Protein AF-A0A1C2EKE1-F1 (afdb_monomer_lite)

Secondary structure (DSSP, 8-state):
--HHHHHHHHHHHHHHHHHHHTSTTTT-TTTHHHHHHHHHHHHHHH--

Sequence (48 aa):
MSRKIILIKQELLLLVYELKRSGMLEENEKIRPILEKLEKILLLYLSP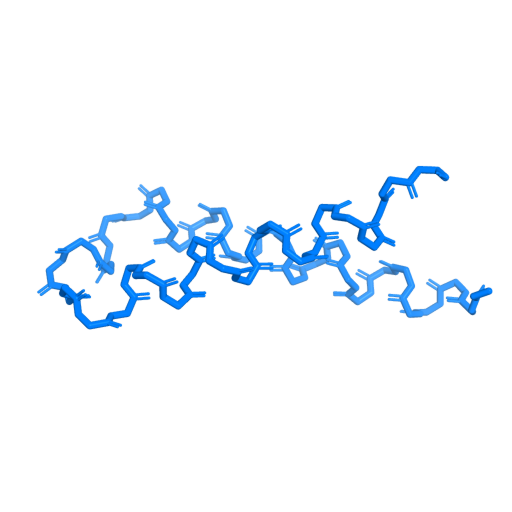

InterPro domains:
  IPR020962 Bacteriophage phiX174, GpK [PF12283] (1-48)

Foldseek 3Di:
DDPVVLVVLVVVLVVLVVCVVVCVCVVPPPCVVVSVVSNVVSCVVNPD

Organism: NCBI:txid158627

Radius of gyration: 11.76 Å; chains: 1; bounding box: 29×19×27 Å

pLDDT: mean 87.83, std 6.95, range [68.62, 95.56]

Structure (mmCIF, N/CA/C/O backbone):
data_AF-A0A1C2EKE1-F1
#
_entry.id   AF-A0A1C2EKE1-F1
#
loop_
_atom_site.group_PDB
_atom_site.id
_atom_site.type_symbol
_atom_site.label_atom_id
_atom_site.label_alt_id
_atom_site.label_comp_id
_atom_site.label_asym_id
_atom_site.label_entity_id
_atom_site.label_seq_id
_atom_site.pdbx_PDB_ins_code
_atom_site.Cartn_x
_atom_site.Cartn_y
_atom_site.Cartn_z
_atom_site.occupancy
_atom_site.B_iso_or_equiv
_atom_site.auth_seq_id
_atom_site.auth_comp_id
_atom_site.auth_asym_id
_atom_site.auth_atom_id
_atom_site.pdbx_PDB_model_num
ATOM 1 N N . MET A 1 1 ? 11.404 -5.250 -16.432 1.00 68.62 1 MET A N 1
ATOM 2 C CA . MET A 1 1 ? 10.323 -4.262 -16.202 1.00 68.62 1 MET A CA 1
ATOM 3 C C . MET A 1 1 ? 10.596 -3.016 -17.028 1.00 68.62 1 MET A C 1
ATOM 5 O O . MET A 1 1 ? 11.726 -2.550 -17.026 1.00 68.62 1 MET A O 1
ATOM 9 N N . SER A 1 2 ? 9.604 -2.485 -17.746 1.00 85.38 2 SER A N 1
ATOM 10 C CA . SER A 1 2 ? 9.770 -1.214 -18.470 1.00 85.38 2 SER A CA 1
ATOM 11 C C . SER A 1 2 ? 9.879 -0.051 -17.475 1.00 85.38 2 SER A C 1
ATOM 13 O O . SER A 1 2 ? 9.120 -0.022 -16.506 1.00 85.38 2 SER A O 1
ATOM 15 N N . ARG A 1 3 ? 10.778 0.921 -17.711 1.00 88.56 3 ARG A N 1
ATOM 16 C CA . ARG A 1 3 ? 10.953 2.126 -16.863 1.00 88.56 3 ARG A CA 1
ATOM 17 C C . ARG A 1 3 ? 9.625 2.819 -16.548 1.00 88.56 3 ARG A C 1
ATOM 19 O O . ARG A 1 3 ? 9.400 3.231 -15.419 1.00 88.56 3 ARG A O 1
ATOM 26 N N . LYS A 1 4 ? 8.720 2.869 -17.529 1.00 91.06 4 LYS A N 1
ATOM 27 C CA . LYS A 1 4 ? 7.384 3.460 -17.382 1.00 91.06 4 LYS A CA 1
ATOM 28 C C . LYS A 1 4 ? 6.546 2.759 -16.304 1.00 91.06 4 LYS A C 1
ATOM 30 O O . LYS A 1 4 ? 5.837 3.420 -15.562 1.00 91.06 4 LYS A O 1
ATOM 35 N N . ILE A 1 5 ? 6.657 1.435 -16.184 1.00 89.56 5 ILE A N 1
ATOM 36 C CA . ILE A 1 5 ? 5.912 0.649 -15.188 1.00 89.56 5 ILE A CA 1
ATOM 37 C C . ILE A 1 5 ? 6.475 0.883 -13.780 1.00 89.56 5 ILE A C 1
ATOM 39 O O . ILE A 1 5 ? 5.709 0.937 -12.825 1.00 89.56 5 ILE A O 1
ATOM 43 N N . ILE A 1 6 ? 7.794 1.048 -13.648 1.00 90.88 6 ILE A N 1
ATOM 44 C CA . ILE A 1 6 ? 8.437 1.344 -12.357 1.00 90.88 6 ILE A CA 1
ATOM 45 C C . ILE A 1 6 ? 7.978 2.710 -11.837 1.00 90.88 6 ILE A C 1
ATOM 47 O O . ILE A 1 6 ? 7.561 2.804 -10.687 1.00 90.88 6 ILE A O 1
ATOM 51 N N . LEU A 1 7 ? 7.970 3.731 -12.699 1.00 93.06 7 LEU A N 1
ATOM 52 C CA . LEU A 1 7 ? 7.512 5.078 -12.341 1.00 93.06 7 LEU A CA 1
ATOM 53 C C . LEU A 1 7 ? 6.045 5.086 -11.895 1.00 93.06 7 LEU A C 1
ATOM 55 O O . LEU A 1 7 ? 5.738 5.612 -10.831 1.00 93.06 7 LEU A O 1
ATOM 59 N N . ILE A 1 8 ? 5.161 4.410 -12.639 1.00 93.50 8 ILE A N 1
ATOM 60 C CA . ILE A 1 8 ? 3.742 4.282 -12.268 1.00 93.50 8 ILE A CA 1
ATOM 61 C C . ILE A 1 8 ? 3.589 3.616 -10.893 1.00 93.50 8 ILE A C 1
ATOM 63 O O . ILE A 1 8 ? 2.779 4.052 -10.081 1.00 93.50 8 ILE A O 1
ATOM 67 N N . LYS A 1 9 ? 4.370 2.566 -10.602 1.00 91.69 9 LYS A N 1
ATOM 68 C CA . LYS A 1 9 ? 4.322 1.882 -9.300 1.00 91.69 9 LYS A CA 1
ATOM 69 C C . LYS A 1 9 ? 4.807 2.769 -8.149 1.00 91.69 9 LYS A C 1
ATOM 71 O O . LYS A 1 9 ? 4.224 2.707 -7.070 1.00 91.69 9 LYS A O 1
ATOM 76 N N . GLN A 1 10 ? 5.847 3.573 -8.366 1.00 92.38 10 GLN A N 1
ATOM 77 C CA . GLN A 1 10 ? 6.358 4.519 -7.367 1.00 92.38 10 GLN A CA 1
ATOM 78 C C . GLN A 1 10 ? 5.353 5.639 -7.081 1.00 92.38 10 GLN A C 1
ATOM 80 O O . GLN A 1 10 ? 5.114 5.961 -5.921 1.00 92.38 10 GLN A O 1
ATOM 85 N N . GLU A 1 11 ? 4.723 6.183 -8.121 1.00 95.56 11 GLU A N 1
ATOM 86 C CA . GLU A 1 11 ? 3.695 7.220 -7.995 1.00 95.56 11 GLU A CA 1
ATOM 87 C C . GLU A 1 11 ? 2.454 6.695 -7.251 1.00 95.56 11 GLU A C 1
ATOM 89 O O . GLU A 1 11 ? 1.951 7.341 -6.335 1.00 95.56 11 GLU A O 1
ATOM 94 N N . LEU A 1 12 ? 2.030 5.460 -7.544 1.00 94.44 12 LEU A N 1
ATOM 95 C CA . LEU A 1 12 ? 0.979 4.767 -6.790 1.00 94.44 12 LEU A CA 1
ATOM 96 C C . LEU A 1 12 ? 1.334 4.570 -5.311 1.00 94.44 12 LEU A C 1
ATOM 98 O O . LEU A 1 12 ? 0.471 4.740 -4.452 1.00 94.44 12 LEU A O 1
ATOM 102 N N . LEU A 1 13 ? 2.584 4.213 -4.999 1.00 94.06 13 LEU A N 1
ATOM 103 C CA . LEU A 1 13 ? 3.026 4.046 -3.612 1.00 94.06 13 LEU A CA 1
ATOM 104 C C . LEU A 1 13 ? 2.993 5.380 -2.855 1.00 94.06 13 LEU A C 1
ATOM 106 O O . LEU A 1 13 ? 2.547 5.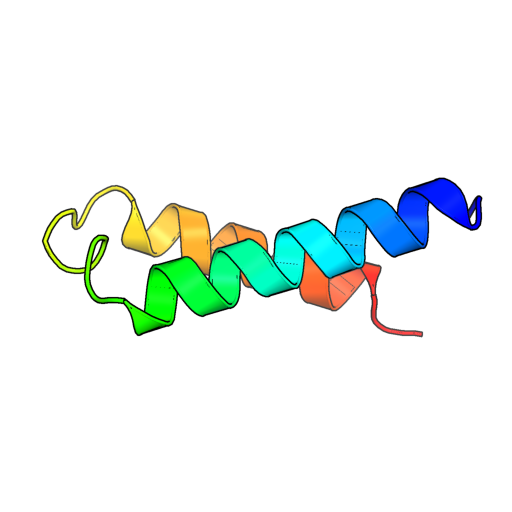417 -1.708 1.00 94.06 13 LEU A O 1
ATOM 110 N N . LEU A 1 14 ? 3.417 6.467 -3.505 1.00 94.81 14 LEU A N 1
ATOM 111 C CA . LEU A 1 14 ? 3.378 7.809 -2.928 1.00 94.81 14 LEU A CA 1
ATOM 112 C C . LEU A 1 14 ? 1.938 8.240 -2.620 1.00 94.81 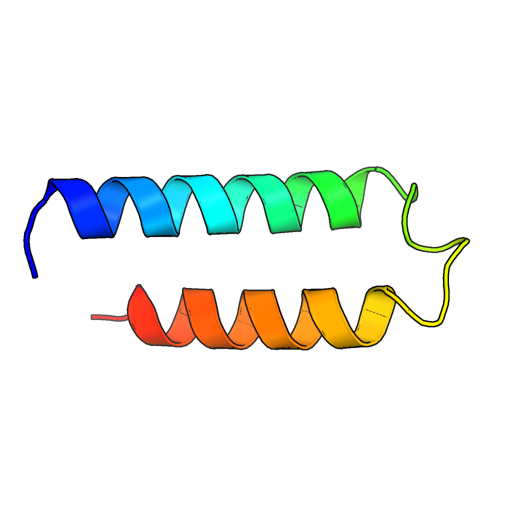14 LEU A C 1
ATOM 114 O O . LEU A 1 14 ? 1.663 8.676 -1.505 1.00 94.81 14 LEU A O 1
ATOM 118 N N . LEU A 1 15 ? 1.006 8.023 -3.553 1.00 93.25 15 LEU A N 1
ATOM 119 C CA . LEU A 1 15 ? -0.413 8.328 -3.347 1.00 93.25 15 LEU A CA 1
ATOM 120 C C . LEU A 1 15 ? -1.007 7.548 -2.170 1.00 93.25 15 LEU A C 1
ATOM 122 O O . LEU A 1 15 ? -1.726 8.114 -1.350 1.00 93.25 15 LEU A O 1
ATOM 126 N N . VAL A 1 16 ? -0.695 6.253 -2.046 1.00 91.81 16 VAL A N 1
ATOM 127 C CA . VAL A 1 16 ? -1.150 5.441 -0.905 1.00 91.81 16 VAL A CA 1
ATOM 128 C C . VAL A 1 16 ? -0.606 5.994 0.412 1.00 91.81 16 VAL A C 1
ATOM 130 O O . VAL A 1 16 ? -1.346 6.069 1.394 1.00 91.81 16 VAL A O 1
ATOM 133 N N . TYR A 1 17 ? 0.657 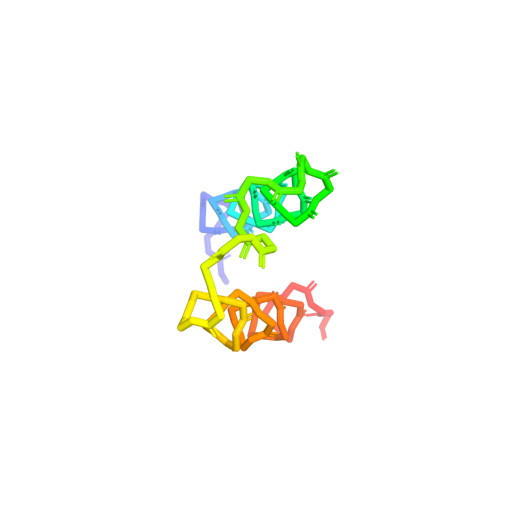6.418 0.441 1.00 92.00 17 TYR A N 1
ATOM 134 C CA . TYR A 1 17 ? 1.257 7.026 1.625 1.00 92.00 17 TYR A CA 1
ATOM 135 C C . TYR A 1 17 ? 0.583 8.354 2.004 1.00 92.00 17 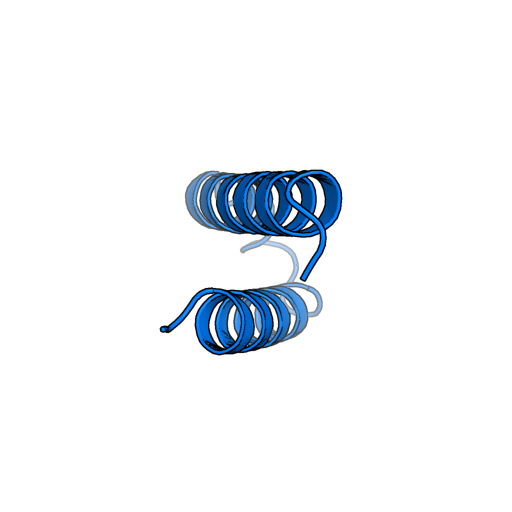TYR A C 1
ATOM 137 O O . TYR A 1 17 ? 0.224 8.550 3.167 1.00 92.00 17 TYR A O 1
ATOM 145 N N . GLU A 1 18 ? 0.359 9.246 1.039 1.00 92.50 18 GLU A N 1
ATOM 146 C CA . GLU A 1 18 ? -0.307 10.534 1.263 1.00 92.50 18 GLU A CA 1
ATOM 147 C C . GLU A 1 18 ? -1.747 10.359 1.750 1.00 92.50 18 GLU A C 1
ATOM 149 O O . GLU A 1 18 ? -2.163 11.022 2.701 1.00 92.50 18 GLU A O 1
ATOM 154 N N . LEU A 1 19 ? -2.480 9.411 1.162 1.00 88.94 19 LEU A N 1
ATOM 155 C CA . LEU A 1 19 ? -3.841 9.065 1.567 1.00 88.94 19 LEU A CA 1
ATOM 156 C C . LEU A 1 19 ? -3.910 8.468 2.979 1.00 88.94 19 LEU A C 1
ATOM 158 O O . LEU A 1 19 ? -4.863 8.732 3.710 1.00 88.94 19 LEU A O 1
ATOM 162 N N . LYS A 1 20 ? -2.914 7.668 3.381 1.00 86.44 20 LYS A N 1
ATOM 163 C CA . LYS A 1 20 ? -2.810 7.173 4.763 1.00 86.44 20 LYS A CA 1
ATOM 164 C C . LYS A 1 20 ? -2.466 8.303 5.734 1.00 86.44 20 LYS A C 1
ATOM 166 O O . LYS A 1 20 ? -3.021 8.352 6.825 1.00 86.44 20 LYS A O 1
ATOM 171 N N . ARG A 1 21 ? -1.571 9.217 5.345 1.00 88.69 21 ARG A N 1
ATOM 172 C CA . ARG A 1 21 ? -1.131 10.345 6.182 1.00 88.69 21 ARG A CA 1
ATOM 173 C C . ARG A 1 21 ? -2.213 11.409 6.368 1.00 88.69 21 ARG A C 1
ATOM 175 O O . ARG A 1 21 ? -2.233 12.061 7.407 1.00 88.69 21 ARG A O 1
ATOM 182 N N . SER A 1 22 ? -3.079 11.615 5.380 1.00 89.06 22 SER A N 1
ATOM 183 C CA . SER A 1 22 ? -4.116 12.649 5.439 1.00 89.06 22 SER A CA 1
ATOM 184 C C . SER A 1 22 ? -5.231 12.346 6.442 1.00 89.06 22 SER A C 1
ATOM 186 O O . SER A 1 22 ? -6.054 13.219 6.696 1.00 89.06 22 SER A O 1
ATOM 188 N N . GLY A 1 23 ? -5.304 11.123 6.982 1.00 82.06 23 GLY A N 1
ATOM 189 C CA . GLY A 1 23 ? -6.383 10.701 7.880 1.00 82.06 23 GLY A CA 1
ATOM 190 C C . GLY A 1 23 ? -7.743 10.544 7.186 1.00 82.06 23 GLY A C 1
ATOM 191 O O . GLY A 1 23 ? -8.676 10.016 7.780 1.00 82.06 23 GLY A O 1
ATOM 192 N N . MET A 1 24 ? -7.857 10.912 5.902 1.00 76.62 24 MET A N 1
ATOM 193 C CA . MET A 1 24 ? -9.113 10.885 5.135 1.00 76.62 24 MET A CA 1
ATOM 194 C C . MET A 1 24 ? -9.746 9.495 5.055 1.00 76.62 24 MET A C 1
ATOM 196 O O . MET A 1 24 ? -10.940 9.360 4.806 1.00 76.62 24 MET A O 1
ATOM 200 N N . LEU A 1 25 ? -8.930 8.454 5.207 1.00 74.44 25 LEU A N 1
ATOM 201 C CA . LEU A 1 25 ? -9.355 7.064 5.109 1.00 74.44 25 LEU A CA 1
ATOM 202 C C . LEU A 1 25 ? -9.387 6.367 6.475 1.00 74.44 25 LEU A C 1
ATOM 204 O O . LEU A 1 25 ? -9.818 5.217 6.537 1.00 74.44 25 LEU A O 1
ATOM 208 N N . GLU A 1 26 ? -8.998 7.051 7.561 1.00 69.50 26 GLU A N 1
ATOM 209 C CA . GLU A 1 26 ? -9.195 6.551 8.930 1.00 69.50 26 GLU A CA 1
ATOM 210 C C . GLU A 1 26 ? -10.679 6.530 9.308 1.00 69.50 26 GLU A C 1
ATOM 212 O O . GLU A 1 26 ? -11.120 5.606 9.985 1.00 69.50 26 GLU A O 1
ATOM 217 N N . GLU A 1 27 ? -11.472 7.464 8.778 1.00 73.75 27 GLU A N 1
ATOM 218 C CA . GLU A 1 27 ? -12.931 7.479 8.949 1.00 73.75 27 GLU A CA 1
ATOM 219 C C . GLU A 1 27 ? -13.634 6.338 8.191 1.00 73.75 27 GLU A C 1
ATOM 221 O O . GLU A 1 27 ? -14.800 6.038 8.447 1.00 73.75 27 GLU A O 1
ATOM 226 N N . ASN A 1 28 ? -12.940 5.670 7.260 1.00 83.56 28 ASN A N 1
ATOM 227 C CA . ASN A 1 28 ? -13.510 4.612 6.435 1.00 83.56 28 ASN A CA 1
ATOM 228 C C . ASN A 1 28 ? -12.828 3.263 6.703 1.00 83.56 28 ASN A C 1
ATOM 230 O O . ASN A 1 28 ? -11.970 2.804 5.942 1.00 83.56 28 ASN A O 1
ATOM 234 N N . GLU A 1 29 ? -13.267 2.592 7.773 1.00 83.88 29 GLU A N 1
ATOM 235 C CA . GLU A 1 29 ? -12.730 1.304 8.247 1.00 83.88 29 GLU A CA 1
ATOM 236 C C . GLU A 1 29 ? -12.658 0.215 7.163 1.00 83.88 29 GLU A C 1
ATOM 238 O O . GLU A 1 29 ? -11.813 -0.677 7.231 1.00 83.88 29 GLU A O 1
ATOM 243 N N . LYS A 1 30 ? -13.500 0.291 6.121 1.00 87.56 30 LYS A N 1
ATOM 244 C CA . LYS A 1 30 ? -13.478 -0.649 4.986 1.00 87.56 30 LYS A CA 1
ATOM 245 C C . LYS A 1 30 ? -12.305 -0.416 4.031 1.00 87.56 30 LYS A C 1
ATOM 247 O O . LYS A 1 30 ? -11.849 -1.363 3.393 1.00 87.56 30 LYS A O 1
ATOM 252 N N . ILE A 1 31 ? -11.823 0.821 3.910 1.00 85.75 31 ILE A N 1
ATOM 253 C CA . ILE A 1 31 ? -10.762 1.200 2.964 1.00 85.75 31 ILE A CA 1
ATOM 254 C C . ILE A 1 31 ? -9.375 0.968 3.565 1.00 85.75 31 ILE A C 1
ATOM 256 O O . ILE A 1 31 ? -8.470 0.522 2.858 1.00 85.75 31 ILE A O 1
ATOM 260 N N . ARG A 1 32 ? -9.208 1.188 4.871 1.00 87.12 32 ARG A N 1
ATOM 261 C CA . ARG A 1 32 ? -7.943 0.958 5.583 1.00 87.12 32 ARG A CA 1
ATOM 262 C C . ARG A 1 32 ? -7.268 -0.397 5.271 1.00 87.12 32 ARG A C 1
ATOM 264 O O . ARG A 1 32 ? -6.108 -0.375 4.851 1.00 87.12 32 ARG A O 1
ATOM 271 N N . PRO A 1 33 ? -7.938 -1.565 5.377 1.00 91.06 33 PRO A N 1
ATOM 272 C CA . PRO A 1 33 ? -7.304 -2.850 5.064 1.00 91.06 33 PRO A CA 1
ATOM 273 C C . PRO A 1 33 ? -6.929 -2.993 3.580 1.00 91.06 33 PRO A C 1
ATOM 275 O O . PRO A 1 33 ? -5.978 -3.703 3.245 1.00 91.06 33 PRO A O 1
ATOM 278 N N . ILE A 1 34 ? -7.641 -2.310 2.676 1.00 91.00 34 ILE A N 1
ATOM 279 C CA . ILE A 1 34 ? -7.344 -2.313 1.238 1.00 91.00 34 ILE A CA 1
ATOM 280 C C . ILE A 1 34 ? -6.051 -1.535 0.968 1.00 91.00 34 ILE A C 1
ATOM 282 O O . ILE A 1 34 ? -5.193 -2.030 0.236 1.00 91.00 34 ILE A O 1
ATOM 286 N N . LEU A 1 35 ? -5.877 -0.365 1.591 1.00 89.50 35 LEU A N 1
ATOM 287 C CA . LEU A 1 35 ? -4.652 0.433 1.467 1.00 89.50 35 LEU A CA 1
ATOM 288 C C . LEU A 1 35 ? -3.435 -0.284 2.042 1.00 89.50 35 LEU A C 1
ATOM 290 O O . LEU A 1 35 ? -2.397 -0.320 1.389 1.00 89.50 35 LEU A O 1
ATOM 294 N N . GLU A 1 36 ? -3.559 -0.885 3.230 1.00 90.31 36 GLU A N 1
ATOM 295 C CA . GLU A 1 36 ? -2.464 -1.650 3.841 1.00 90.31 36 GLU A CA 1
ATOM 296 C C . GLU A 1 36 ? -2.033 -2.821 2.945 1.00 90.31 36 GLU A C 1
ATOM 298 O O . GLU A 1 36 ? -0.842 -3.105 2.796 1.00 90.31 36 GLU A O 1
ATOM 303 N N . LYS A 1 37 ? -2.996 -3.502 2.311 1.00 93.12 37 LYS A N 1
ATOM 304 C CA . LYS A 1 37 ? -2.704 -4.567 1.347 1.00 93.12 37 LYS A CA 1
ATOM 305 C C . LYS A 1 37 ? -2.031 -4.016 0.088 1.00 93.12 37 LYS A C 1
ATOM 307 O O . LYS A 1 37 ? -1.075 -4.623 -0.396 1.00 93.12 37 LYS A O 1
ATOM 312 N N . LEU A 1 38 ? -2.514 -2.892 -0.439 1.00 92.25 38 LEU A N 1
ATOM 313 C CA . LEU A 1 38 ? -1.969 -2.262 -1.640 1.00 92.25 38 LEU A CA 1
ATOM 314 C C . LEU A 1 38 ? -0.528 -1.783 -1.423 1.00 92.25 38 LEU A C 1
ATOM 316 O O . LEU A 1 38 ? 0.334 -2.074 -2.247 1.00 92.25 38 LEU A O 1
ATOM 320 N N . GLU A 1 39 ? -0.248 -1.135 -0.295 1.00 92.88 39 GLU A N 1
ATOM 321 C CA . GLU A 1 39 ? 1.097 -0.710 0.104 1.00 92.88 39 GLU A CA 1
ATOM 322 C C . GLU A 1 39 ? 2.066 -1.895 0.172 1.00 92.88 39 GLU A C 1
ATOM 324 O O . GLU A 1 39 ? 3.122 -1.860 -0.458 1.00 92.88 39 GLU A O 1
ATOM 329 N N . LYS A 1 40 ? 1.687 -2.985 0.856 1.00 94.06 40 LYS A N 1
ATOM 330 C CA . LYS A 1 40 ? 2.514 -4.202 0.939 1.00 94.06 40 LYS A CA 1
ATOM 331 C C . LYS A 1 40 ? 2.835 -4.767 -0.443 1.00 94.06 40 LYS A C 1
ATOM 333 O O . LYS A 1 40 ? 3.977 -5.123 -0.711 1.00 94.06 40 LYS A O 1
ATOM 338 N N . ILE A 1 41 ? 1.840 -4.833 -1.327 1.00 94.19 41 ILE A N 1
ATOM 339 C CA . ILE A 1 41 ? 2.019 -5.327 -2.696 1.00 94.19 41 ILE A CA 1
ATOM 340 C C . ILE A 1 41 ? 2.963 -4.415 -3.489 1.00 94.19 41 ILE A C 1
ATOM 342 O O . ILE A 1 41 ? 3.859 -4.905 -4.176 1.00 94.19 41 ILE A O 1
ATOM 346 N N . LEU A 1 42 ? 2.778 -3.097 -3.404 1.00 92.00 42 LEU A N 1
ATOM 347 C CA . LEU A 1 42 ? 3.616 -2.129 -4.111 1.00 92.00 42 LEU A CA 1
ATOM 348 C C . LEU A 1 42 ? 5.068 -2.180 -3.628 1.00 92.00 42 LEU A C 1
ATOM 350 O O . LEU A 1 42 ? 5.969 -2.175 -4.464 1.00 92.00 42 LEU A O 1
ATOM 354 N N . LEU A 1 43 ? 5.291 -2.316 -2.319 1.00 91.44 43 LEU A N 1
ATOM 355 C CA . LEU A 1 43 ? 6.624 -2.492 -1.742 1.00 91.44 43 LEU A CA 1
ATOM 356 C C . LEU A 1 43 ? 7.300 -3.766 -2.258 1.00 91.44 43 LEU A C 1
ATOM 358 O O . LEU A 1 43 ? 8.426 -3.687 -2.736 1.00 91.44 43 LEU A O 1
ATOM 362 N N . LEU A 1 44 ? 6.600 -4.907 -2.271 1.00 92.00 44 LEU A N 1
ATOM 363 C CA . LEU A 1 44 ? 7.140 -6.167 -2.807 1.00 92.00 44 LEU A CA 1
ATOM 364 C C . LEU A 1 44 ? 7.556 -6.060 -4.279 1.00 92.00 44 LEU A C 1
ATOM 366 O O . LEU A 1 44 ? 8.516 -6.693 -4.701 1.00 92.00 44 LEU A O 1
ATOM 370 N N . TYR A 1 45 ? 6.836 -5.265 -5.070 1.00 87.06 45 TYR A N 1
ATOM 371 C CA . TYR A 1 45 ? 7.136 -5.066 -6.487 1.00 87.06 45 TYR A CA 1
ATOM 372 C C . TYR A 1 45 ? 8.212 -4.015 -6.777 1.00 87.06 45 TYR A C 1
ATOM 374 O O . TYR A 1 45 ? 8.641 -3.913 -7.931 1.00 87.06 45 TYR A O 1
ATOM 382 N N . LEU A 1 46 ? 8.558 -3.194 -5.787 1.00 85.81 46 LEU A N 1
ATOM 383 C CA . LEU A 1 46 ? 9.591 -2.162 -5.872 1.00 85.81 46 LEU A CA 1
ATOM 384 C C . LEU A 1 46 ? 10.877 -2.573 -5.144 1.00 85.81 46 LEU A C 1
ATOM 386 O O . LEU A 1 46 ? 11.911 -1.943 -5.363 1.00 85.81 46 LEU A O 1
ATOM 390 N N . SER A 1 47 ? 10.824 -3.616 -4.310 1.00 78.88 47 SER A N 1
ATOM 391 C CA . SER A 1 47 ? 12.010 -4.276 -3.773 1.00 78.88 47 SER A CA 1
ATOM 392 C C . SER A 1 47 ? 12.881 -4.858 -4.904 1.00 78.88 47 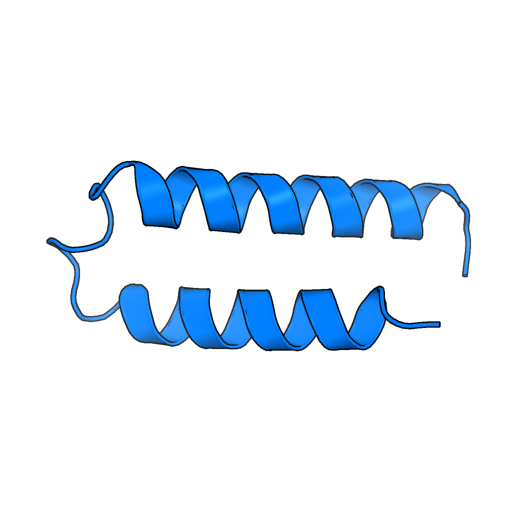SER A C 1
ATOM 394 O O . SER A 1 47 ? 12.319 -5.305 -5.908 1.00 78.88 47 SER A O 1
ATOM 396 N N . PRO A 1 48 ? 14.224 -4.816 -4.762 1.00 69.94 48 PRO A N 1
ATOM 397 C CA . PRO A 1 48 ? 15.175 -5.319 -5.759 1.00 69.94 48 PRO A CA 1
ATOM 398 C C . PRO A 1 48 ? 14.981 -6.787 -6.146 1.00 69.94 48 PRO A C 1
ATOM 400 O O . PRO A 1 48 ? 14.616 -7.588 -5.255 1.00 69.94 48 PRO A O 1
#